Protein AF-A0A382W358-F1 (afdb_monomer)

Foldseek 3Di:
DDDLVPDDPPVSVVVVPPDDDDDPDDPPDDDPDPVPDDDDDDDPPQKDFPPDDDDDVPDPDDDDDDPPDDPVRID

pLDDT: mean 86.83, std 7.66, range [62.03, 96.31]

Organism: NCBI:txid408172

Secondary structure (DSSP, 8-state):
---GGGSPTTHHHHHHHSPPPPPS----PPPSPGGGPPP----SS---BTTSPPPPTT-----PPPTT--GGGB-

Radius of gyration: 17.69 Å; Cα contacts (8 Å, |Δi|>4): 23; chains: 1; bounding box: 42×30×38 Å

Mean predicted aligned error: 8.34 Å

Solvent-accessible surface area (backbone atoms only — not comparable to full-atom values): 5566 Å² total; per-residue (Å²): 139,81,60,68,92,74,48,60,84,66,58,37,62,51,65,75,63,58,86,74,85,86,66,97,72,77,82,89,63,87,74,66,62,75,97,69,55,83,89,82,88,89,73,92,75,67,81,39,55,64,90,48,83,80,87,53,94,85,66,85,80,87,83,88,80,63,96,80,60,59,74,90,47,51,74

Sequence (75 aa):
MVRLADLEEPERSHLGTIPCPDFETQPWVTGPAMNKRRVALISTAALQHRDDNPLLIGASDYRVIADDTPDGDLI

Structure (mmCIF, N/CA/C/O backbone):
data_AF-A0A382W358-F1
#
_entry.id   AF-A0A382W358-F1
#
loop_
_atom_site.group_PDB
_atom_site.id
_atom_site.type_symbol
_atom_site.label_atom_id
_atom_site.label_alt_id
_atom_site.label_comp_id
_atom_site.label_asym_id
_atom_site.label_entity_id
_atom_site.label_seq_id
_atom_site.pdbx_PDB_ins_code
_atom_site.Cartn_x
_atom_site.Cartn_y
_atom_site.Cartn_z
_atom_site.occupancy
_atom_site.B_iso_or_equiv
_atom_site.auth_seq_id
_atom_site.auth_comp_id
_atom_site.auth_asym_id
_atom_sit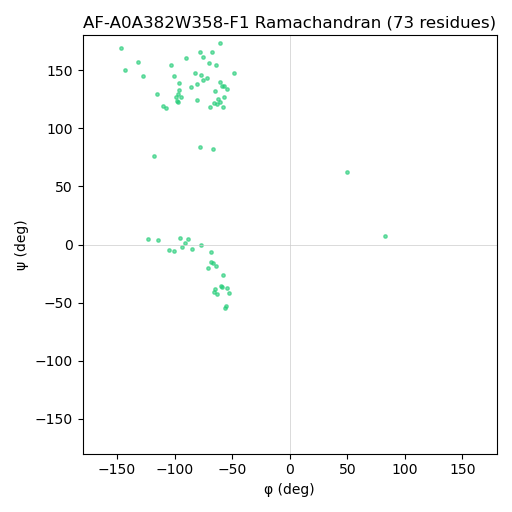e.auth_atom_id
_atom_site.pdbx_PDB_model_num
ATOM 1 N N . MET A 1 1 ? 10.847 -7.033 -3.060 1.00 62.03 1 MET A N 1
ATOM 2 C CA . MET A 1 1 ? 11.483 -5.957 -2.264 1.00 62.03 1 MET A CA 1
ATOM 3 C C . MET A 1 1 ? 12.634 -6.544 -1.457 1.00 62.03 1 MET A C 1
ATOM 5 O O . MET A 1 1 ? 12.520 -7.691 -1.039 1.00 62.03 1 MET A O 1
ATOM 9 N N . VAL A 1 2 ? 13.714 -5.784 -1.264 1.00 85.81 2 VAL A N 1
ATOM 10 C CA . VAL A 1 2 ? 14.913 -6.149 -0.481 1.00 85.81 2 VAL A CA 1
ATOM 11 C C . VAL A 1 2 ? 14.883 -5.441 0.880 1.00 85.81 2 VAL A C 1
ATOM 13 O O . VAL A 1 2 ? 14.216 -4.414 1.016 1.00 85.81 2 VAL A O 1
ATOM 16 N N . ARG A 1 3 ? 15.538 -5.987 1.913 1.00 90.75 3 ARG A N 1
ATOM 17 C CA . ARG A 1 3 ? 15.606 -5.317 3.223 1.00 90.75 3 ARG A CA 1
ATOM 18 C C . ARG A 1 3 ? 16.537 -4.109 3.121 1.00 90.75 3 ARG A C 1
ATOM 20 O O . ARG A 1 3 ? 17.581 -4.201 2.489 1.00 90.75 3 ARG A O 1
ATOM 27 N N . LEU A 1 4 ? 16.218 -3.014 3.818 1.00 90.62 4 LEU A N 1
ATOM 28 C CA . LEU A 1 4 ? 17.081 -1.821 3.868 1.00 90.62 4 LEU A CA 1
ATOM 29 C C . LEU A 1 4 ? 18.513 -2.161 4.326 1.00 90.62 4 LEU A C 1
ATOM 31 O O . LEU A 1 4 ? 19.477 -1.630 3.792 1.00 90.62 4 LEU A O 1
ATOM 35 N N . ALA A 1 5 ? 18.655 -3.099 5.269 1.00 93.62 5 ALA A N 1
ATOM 36 C CA . ALA A 1 5 ? 19.950 -3.569 5.768 1.00 93.62 5 ALA A CA 1
ATOM 37 C C . ALA A 1 5 ? 20.791 -4.337 4.730 1.00 93.62 5 ALA A C 1
ATOM 39 O O . ALA A 1 5 ? 21.995 -4.497 4.933 1.00 93.62 5 ALA A O 1
ATOM 40 N N . ASP A 1 6 ? 20.175 -4.784 3.636 1.00 96.31 6 ASP A N 1
ATOM 41 C CA . ASP A 1 6 ? 20.828 -5.539 2.568 1.00 96.31 6 ASP A CA 1
ATOM 42 C C . ASP A 1 6 ? 21.167 -4.640 1.356 1.00 96.31 6 ASP A C 1
ATOM 44 O O . ASP A 1 6 ? 21.833 -5.099 0.435 1.00 96.31 6 ASP A O 1
ATOM 48 N N . LEU A 1 7 ? 20.747 -3.363 1.343 1.00 95.69 7 LEU A N 1
ATOM 49 C CA . LEU A 1 7 ? 21.071 -2.401 0.273 1.00 95.69 7 LEU A CA 1
ATOM 50 C C . LEU A 1 7 ? 22.517 -1.910 0.370 1.00 95.69 7 LEU A C 1
ATOM 52 O O . LEU A 1 7 ? 23.001 -1.660 1.469 1.00 95.69 7 LEU A O 1
ATOM 56 N N . GLU A 1 8 ? 23.212 -1.723 -0.746 1.00 96.19 8 GLU A N 1
ATOM 57 C CA . GLU A 1 8 ? 24.569 -1.160 -0.740 1.00 96.19 8 GLU A CA 1
ATOM 58 C C . GLU A 1 8 ? 24.559 0.364 -0.499 1.00 96.19 8 GLU A C 1
ATOM 60 O O . GLU A 1 8 ? 23.541 1.046 -0.647 1.00 96.19 8 GLU A O 1
ATOM 65 N N . GLU A 1 9 ? 25.702 0.919 -0.091 1.00 94.81 9 GLU A N 1
ATOM 66 C CA . GLU A 1 9 ? 25.881 2.374 -0.034 1.00 94.81 9 GLU A CA 1
ATOM 67 C C . GLU A 1 9 ? 26.132 2.940 -1.444 1.00 94.81 9 GLU A C 1
ATOM 69 O O . GLU A 1 9 ? 26.786 2.276 -2.252 1.00 94.81 9 GLU A O 1
ATOM 74 N N . PRO A 1 10 ? 25.661 4.162 -1.766 1.00 94.69 10 PRO A N 1
ATOM 75 C CA . PRO A 1 10 ? 25.063 5.158 -0.865 1.00 94.69 10 PRO A CA 1
ATOM 76 C C . PRO A 1 10 ? 23.533 5.058 -0.719 1.00 94.69 10 PRO A C 1
ATOM 78 O O . PRO A 1 10 ? 22.919 5.885 -0.048 1.00 94.69 10 PRO A O 1
ATOM 81 N N . GLU A 1 11 ? 22.887 4.093 -1.378 1.00 94.31 11 GLU A N 1
ATOM 82 C CA . GLU A 1 11 ? 21.422 4.010 -1.430 1.00 94.31 11 GLU A CA 1
ATOM 83 C C . GLU A 1 11 ? 20.811 3.785 -0.041 1.00 94.31 11 GLU A C 1
ATOM 85 O O . GLU A 1 11 ? 19.841 4.451 0.330 1.00 94.31 11 GLU A O 1
ATOM 90 N N . ARG A 1 12 ? 21.421 2.905 0.761 1.00 95.25 12 ARG A N 1
ATOM 91 C CA . ARG A 1 12 ? 20.997 2.643 2.142 1.00 95.25 12 ARG A CA 1
ATOM 92 C C . ARG A 1 12 ? 20.957 3.915 2.991 1.00 95.25 12 ARG A C 1
ATOM 94 O O . ARG A 1 12 ? 19.932 4.187 3.621 1.00 95.25 12 ARG A O 1
ATOM 101 N N . SER A 1 13 ? 22.050 4.680 3.027 1.00 95.38 13 SER A N 1
ATOM 102 C CA . SER A 1 13 ? 22.105 5.924 3.803 1.00 95.38 13 SER A CA 1
ATOM 103 C C . SER A 1 13 ? 21.160 6.985 3.247 1.00 95.38 13 SER A C 1
ATOM 105 O O . SER A 1 13 ? 20.454 7.625 4.025 1.00 95.38 13 SER A O 1
ATOM 107 N N . HIS A 1 14 ? 21.065 7.122 1.921 1.00 94.12 14 HIS A N 1
ATOM 108 C CA . HIS A 1 14 ? 20.132 8.053 1.293 1.00 94.12 14 HIS A CA 1
ATOM 109 C C . HIS A 1 14 ? 18.685 7.797 1.739 1.00 94.12 14 HIS A C 1
ATOM 111 O O . HIS A 1 14 ? 18.055 8.703 2.290 1.00 94.12 14 HIS A O 1
ATOM 117 N N . LEU A 1 15 ? 18.189 6.563 1.592 1.00 93.06 15 LEU A N 1
ATOM 118 C CA . LEU A 1 15 ? 16.828 6.185 1.991 1.00 93.06 15 LEU A CA 1
ATOM 119 C C . LEU A 1 15 ? 16.564 6.413 3.486 1.00 93.06 15 LEU A C 1
ATOM 121 O O . LEU A 1 15 ? 15.469 6.831 3.852 1.00 93.06 15 LEU A O 1
ATOM 125 N N . GLY A 1 16 ? 17.563 6.191 4.346 1.00 91.75 16 GLY A N 1
ATOM 126 C CA . GLY A 1 16 ? 17.455 6.451 5.786 1.00 91.75 16 GLY A CA 1
ATOM 127 C C . GLY A 1 16 ? 17.360 7.935 6.164 1.00 91.75 16 GLY A C 1
ATOM 128 O O . GLY A 1 16 ? 16.989 8.246 7.294 1.00 91.75 16 GLY A O 1
ATOM 129 N N . THR A 1 17 ? 17.686 8.848 5.244 1.00 93.94 17 THR A N 1
ATOM 130 C CA . THR A 1 17 ? 17.670 10.306 5.475 1.00 93.94 17 THR A CA 1
ATOM 131 C C . THR A 1 17 ? 16.491 11.023 4.824 1.00 93.94 17 THR A C 1
ATOM 133 O O . THR A 1 17 ? 16.327 12.226 5.031 1.00 93.94 17 THR A O 1
ATOM 136 N N . ILE A 1 18 ? 15.664 10.314 4.047 1.00 93.38 18 ILE A N 1
ATOM 137 C CA . ILE A 1 18 ? 14.469 10.895 3.432 1.00 93.38 18 ILE A CA 1
ATOM 138 C C . ILE A 1 18 ? 13.525 11.362 4.552 1.00 93.38 18 ILE A C 1
ATOM 140 O O . ILE A 1 18 ? 13.171 10.554 5.412 1.00 93.38 18 ILE A O 1
ATOM 144 N N . PRO A 1 19 ? 13.103 12.643 4.563 1.00 91.88 19 PRO A N 1
ATOM 145 C CA . PRO A 1 19 ? 12.165 13.137 5.561 1.00 91.88 19 PRO A CA 1
ATOM 146 C C . PRO A 1 19 ? 10.859 12.341 5.526 1.00 91.88 19 PRO A C 1
ATOM 148 O O . PRO A 1 19 ? 10.149 12.337 4.519 1.00 91.88 19 PRO A O 1
ATOM 151 N N . CYS A 1 20 ? 10.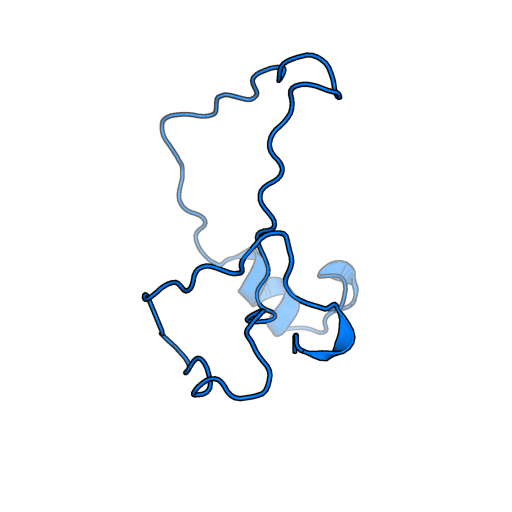531 11.682 6.633 1.00 86.12 20 CYS A N 1
ATOM 152 C CA . CYS A 1 20 ? 9.223 11.072 6.826 1.00 86.12 20 CYS A CA 1
ATOM 153 C C . CYS A 1 20 ? 8.262 12.125 7.390 1.00 86.12 20 CYS A C 1
ATOM 155 O O . CYS A 1 20 ? 8.646 12.857 8.303 1.00 86.12 20 CYS A O 1
ATOM 157 N N . PRO A 1 21 ? 7.025 12.221 6.879 1.00 83.12 21 PRO A N 1
ATOM 158 C CA . PRO A 1 21 ? 6.039 13.121 7.454 1.00 83.12 21 PRO A CA 1
ATOM 159 C C . PRO A 1 21 ? 5.685 12.679 8.876 1.00 83.12 21 PRO A C 1
ATOM 161 O O . PRO A 1 21 ? 5.372 11.510 9.115 1.00 83.12 21 PRO A O 1
ATOM 164 N N . ASP A 1 22 ? 5.690 13.631 9.805 1.00 81.50 22 ASP A N 1
ATOM 165 C CA . ASP A 1 22 ? 5.087 13.450 11.118 1.00 81.50 22 ASP A CA 1
ATOM 166 C C . ASP A 1 22 ? 3.576 13.659 10.998 1.00 81.50 22 ASP A C 1
ATOM 168 O O . ASP A 1 22 ? 3.101 14.691 10.525 1.00 81.50 22 ASP A O 1
ATOM 172 N N . PHE A 1 23 ? 2.805 12.664 11.424 1.00 79.19 23 PHE A N 1
ATOM 173 C CA . PHE A 1 23 ? 1.351 12.761 11.471 1.00 79.19 23 PHE A CA 1
ATOM 174 C C . PHE A 1 23 ? 0.919 13.126 12.893 1.00 79.19 23 PHE A C 1
ATOM 176 O O . PHE A 1 23 ? 1.217 12.389 13.833 1.00 79.19 23 PHE A O 1
ATOM 183 N N . GLU A 1 24 ? 0.181 14.231 13.051 1.00 80.94 24 GLU A N 1
ATOM 184 C CA . GLU A 1 24 ? -0.302 14.718 14.359 1.00 80.94 24 G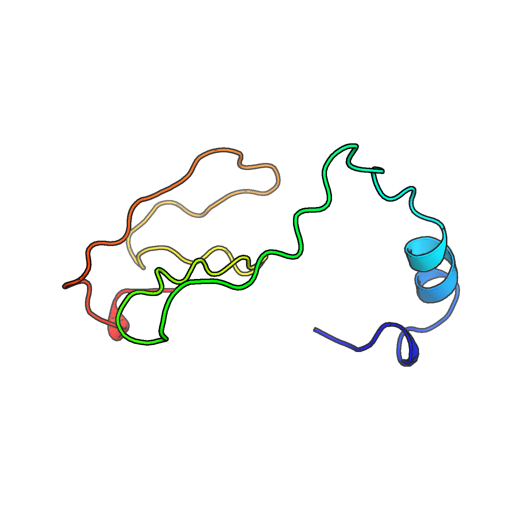LU A CA 1
ATOM 185 C C . GLU A 1 24 ? -1.169 13.688 15.100 1.00 80.94 24 GLU A C 1
ATOM 187 O O . GLU A 1 24 ? -1.239 13.676 16.329 1.00 80.94 24 GLU A O 1
ATOM 192 N N . THR A 1 25 ? -1.820 12.790 14.357 1.00 76.75 25 THR A N 1
ATOM 193 C CA . THR A 1 25 ? -2.636 11.710 14.908 1.00 76.75 25 THR A CA 1
ATOM 194 C C . THR A 1 25 ? -1.960 10.360 14.687 1.00 76.75 25 THR A C 1
ATOM 196 O O . THR A 1 25 ? -1.815 9.917 13.549 1.00 76.75 25 THR A O 1
ATOM 199 N N . GLN A 1 26 ? -1.641 9.651 15.771 1.00 66.62 26 GLN A N 1
ATOM 200 C CA . GLN A 1 26 ? -1.248 8.238 15.737 1.00 66.62 26 GLN A CA 1
ATOM 201 C C . GLN A 1 26 ? -2.248 7.384 16.524 1.00 66.62 26 GLN A C 1
ATOM 203 O O . GLN A 1 26 ? -1.966 6.968 17.651 1.00 66.62 26 GLN A O 1
ATOM 208 N N . PRO A 1 27 ? -3.438 7.095 15.973 1.00 65.88 27 PRO A N 1
ATOM 209 C CA . PRO A 1 27 ? -4.325 6.146 16.607 1.00 65.88 27 PRO A CA 1
ATOM 210 C C . PRO A 1 27 ? -3.818 4.735 16.299 1.00 65.88 27 PRO A C 1
ATOM 212 O O . PRO A 1 27 ? -4.322 4.055 15.406 1.00 65.88 27 PRO A O 1
ATOM 215 N N . TRP A 1 28 ? -2.851 4.252 17.080 1.00 67.31 28 TRP A N 1
ATOM 216 C CA . TRP A 1 28 ? -2.746 2.813 17.311 1.00 67.31 28 TRP A CA 1
ATOM 217 C C . TRP A 1 28 ? -3.982 2.391 18.103 1.00 67.31 28 TRP A C 1
ATOM 219 O O . TRP A 1 28 ? -3.984 2.325 19.329 1.00 67.31 28 TRP A O 1
ATOM 229 N N . VAL A 1 29 ? -5.081 2.183 17.387 1.00 76.69 29 VAL A N 1
ATOM 230 C CA . VAL A 1 29 ? -6.345 1.747 17.966 1.00 76.69 29 VAL A CA 1
ATOM 231 C C . VAL A 1 29 ? -6.464 0.245 17.833 1.00 76.69 29 VAL A C 1
ATOM 233 O O . VAL A 1 29 ? -6.147 -0.352 16.803 1.00 76.69 29 VAL A O 1
ATOM 236 N N . THR A 1 30 ? -6.961 -0.385 18.892 1.00 81.81 30 THR A N 1
ATOM 237 C CA . THR A 1 30 ? -7.345 -1.789 18.795 1.00 81.81 30 THR A CA 1
ATOM 238 C C . THR A 1 30 ? -8.579 -1.869 17.906 1.00 81.81 30 THR A C 1
ATOM 240 O O . THR A 1 30 ? -9.616 -1.283 18.210 1.00 81.81 30 THR A O 1
ATOM 243 N N . GLY A 1 31 ? -8.460 -2.576 16.784 1.00 82.75 31 GLY A N 1
ATOM 244 C CA . GLY A 1 31 ? -9.594 -2.824 15.900 1.00 82.75 31 GLY A CA 1
ATOM 245 C C . GLY A 1 31 ? -10.640 -3.748 16.541 1.00 82.75 31 GLY A C 1
ATOM 246 O O . GLY A 1 31 ? -10.337 -4.449 17.512 1.00 82.75 31 GLY A O 1
ATOM 247 N N . PRO A 1 32 ? -11.854 -3.825 15.969 1.00 88.31 32 PRO A N 1
ATOM 248 C CA . PRO A 1 32 ? -12.888 -4.754 16.420 1.00 88.31 32 PRO A CA 1
ATOM 249 C C . PRO A 1 32 ? -12.428 -6.221 16.300 1.00 88.31 32 PRO A C 1
ATOM 251 O O . PRO A 1 32 ? -11.360 -6.521 15.753 1.00 88.31 32 PRO A O 1
ATOM 254 N N . ALA A 1 33 ? -13.241 -7.155 16.809 1.00 92.69 33 ALA A N 1
ATOM 255 C CA . ALA A 1 33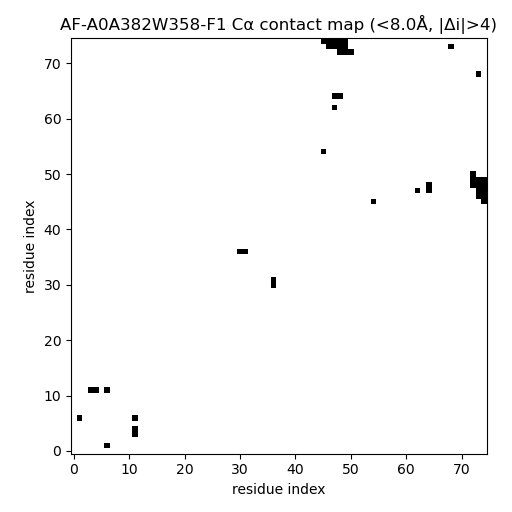 ? -13.009 -8.593 16.648 1.00 92.69 33 ALA A CA 1
ATOM 256 C C . ALA A 1 33 ? -12.718 -8.955 15.180 1.00 92.69 33 ALA A C 1
ATOM 258 O O . ALA A 1 33 ? -13.243 -8.317 14.270 1.00 92.69 33 ALA A O 1
ATOM 259 N N . MET A 1 34 ? -11.880 -9.971 14.949 1.00 87.44 34 MET A N 1
ATOM 260 C CA . MET A 1 34 ? -11.338 -10.303 13.622 1.00 87.44 34 MET A CA 1
ATOM 261 C C . MET A 1 34 ? -12.418 -10.462 12.543 1.00 87.44 34 MET A C 1
ATOM 263 O O . MET A 1 34 ? -12.276 -9.918 11.455 1.00 87.44 34 MET A O 1
ATOM 267 N N . ASN A 1 35 ? -13.536 -11.109 12.876 1.00 92.31 35 ASN A N 1
ATOM 268 C CA . ASN A 1 35 ? -14.683 -11.307 11.983 1.00 92.31 35 ASN A CA 1
ATOM 269 C C . ASN A 1 35 ? -15.460 -10.023 11.628 1.00 92.31 35 ASN A C 1
ATOM 271 O O . ASN A 1 35 ? -16.381 -10.069 10.821 1.00 92.31 35 ASN A O 1
ATOM 275 N N . LYS A 1 36 ? -15.124 -8.890 12.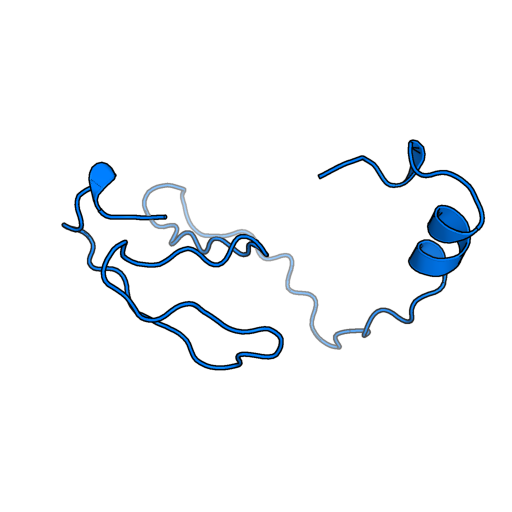248 1.00 92.38 36 LYS A N 1
ATOM 276 C CA . LYS A 1 36 ? -15.694 -7.562 11.981 1.00 92.38 36 LYS A CA 1
ATOM 277 C C . LYS A 1 36 ? -14.659 -6.599 11.397 1.00 92.38 36 LYS A C 1
ATOM 279 O O . LYS A 1 36 ? -14.950 -5.412 11.248 1.00 92.38 36 LYS A O 1
ATOM 284 N N . ARG A 1 37 ? -13.434 -7.062 11.127 1.00 88.56 37 ARG A N 1
ATOM 285 C CA . ARG A 1 37 ? -12.379 -6.214 10.567 1.00 88.56 37 ARG A CA 1
ATOM 286 C C . ARG A 1 37 ? -12.563 -6.071 9.063 1.00 88.56 37 ARG A C 1
ATOM 288 O O . ARG A 1 37 ? -12.825 -7.042 8.365 1.00 88.56 37 ARG A O 1
ATOM 295 N N . ARG A 1 38 ? -12.366 -4.849 8.577 1.00 83.19 38 ARG A N 1
ATOM 296 C CA . ARG A 1 38 ? -12.183 -4.547 7.156 1.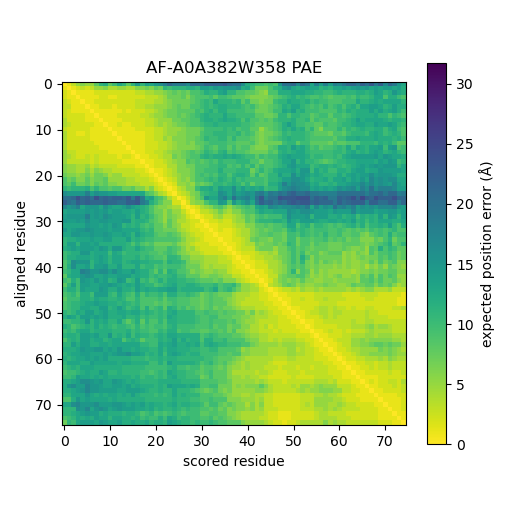00 83.19 38 ARG A CA 1
ATOM 297 C C . ARG A 1 38 ? -10.682 -4.454 6.906 1.00 83.19 38 ARG A C 1
ATOM 299 O O . ARG A 1 38 ? -9.990 -3.777 7.664 1.00 83.19 38 ARG A O 1
ATOM 306 N N . VAL A 1 39 ? -10.188 -5.163 5.898 1.00 79.06 39 VAL A N 1
ATOM 307 C CA . VAL A 1 39 ? -8.767 -5.167 5.533 1.00 79.06 39 VAL A CA 1
ATOM 308 C C . VAL A 1 39 ? -8.557 -4.163 4.405 1.00 79.06 39 VAL A C 1
ATOM 310 O O . VAL A 1 39 ? -9.319 -4.153 3.444 1.00 79.06 39 VAL A O 1
ATOM 313 N N . ALA A 1 40 ? -7.532 -3.325 4.532 1.00 78.56 40 ALA A N 1
ATOM 314 C CA . ALA A 1 40 ? -7.012 -2.512 3.441 1.00 78.56 40 ALA A CA 1
ATOM 315 C C . ALA A 1 40 ? -5.588 -2.986 3.141 1.00 78.56 40 ALA A C 1
ATOM 317 O O . ALA A 1 40 ? -4.776 -3.116 4.060 1.00 78.56 40 ALA A O 1
ATOM 318 N N . LEU A 1 41 ? -5.299 -3.263 1.872 1.00 75.88 41 LEU A N 1
ATOM 319 C CA . LEU A 1 41 ? -3.955 -3.582 1.406 1.00 75.88 41 LEU A CA 1
ATOM 320 C C . LEU A 1 41 ? -3.326 -2.304 0.846 1.00 75.88 41 LEU A C 1
ATOM 322 O O . LEU A 1 41 ? -3.871 -1.707 -0.076 1.00 75.88 41 LEU A O 1
ATOM 326 N N . ILE A 1 42 ? -2.181 -1.895 1.391 1.00 77.69 42 ILE A N 1
ATOM 327 C CA . ILE A 1 42 ? -1.376 -0.796 0.847 1.00 77.69 42 ILE A CA 1
ATOM 328 C C . ILE A 1 42 ? -0.145 -1.429 0.208 1.00 77.69 42 ILE A C 1
ATOM 330 O O . ILE A 1 42 ? 0.634 -2.096 0.887 1.00 77.69 42 ILE A O 1
ATOM 334 N N . SER A 1 43 ? 0.003 -1.257 -1.102 1.00 74.75 43 SER A N 1
ATOM 335 C CA . SER A 1 43 ? 1.078 -1.862 -1.886 1.00 74.75 43 SER A CA 1
ATOM 336 C C . SER A 1 43 ? 1.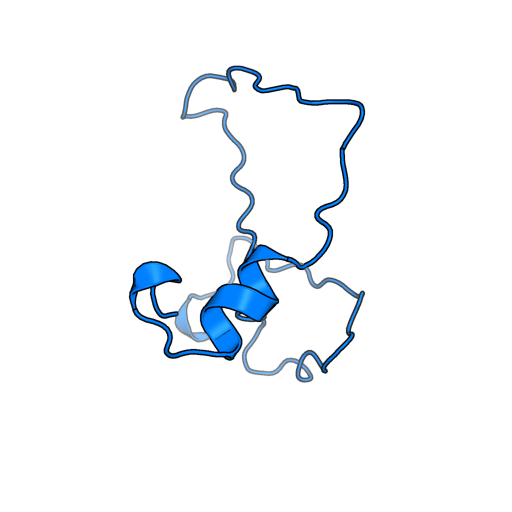544 -0.903 -2.974 1.00 74.75 43 SER A C 1
ATOM 338 O O . SER A 1 43 ? 0.754 -0.127 -3.503 1.00 74.75 43 SER A O 1
ATOM 340 N N . THR A 1 44 ? 2.820 -0.991 -3.339 1.00 77.06 44 THR A N 1
ATOM 341 C CA . THR A 1 44 ? 3.375 -0.318 -4.522 1.00 77.06 44 THR A CA 1
ATOM 342 C C . THR A 1 44 ? 3.177 -1.125 -5.808 1.00 77.06 44 THR A C 1
ATOM 344 O O . THR A 1 44 ? 3.529 -0.646 -6.879 1.00 77.06 44 THR A O 1
ATOM 347 N N . ALA A 1 45 ? 2.623 -2.340 -5.720 1.00 79.38 45 ALA A N 1
ATOM 348 C CA . ALA A 1 45 ? 2.492 -3.271 -6.842 1.00 79.38 45 ALA A CA 1
ATOM 349 C C . ALA A 1 45 ? 1.354 -2.944 -7.829 1.00 79.38 45 ALA A C 1
ATOM 351 O O . ALA A 1 45 ? 1.208 -3.676 -8.793 1.00 79.38 45 ALA A O 1
ATOM 352 N N . ALA A 1 46 ? 0.581 -1.872 -7.604 1.00 81.69 46 ALA A N 1
ATOM 353 C CA . ALA A 1 46 ? -0.480 -1.414 -8.508 1.00 81.69 46 ALA A CA 1
AT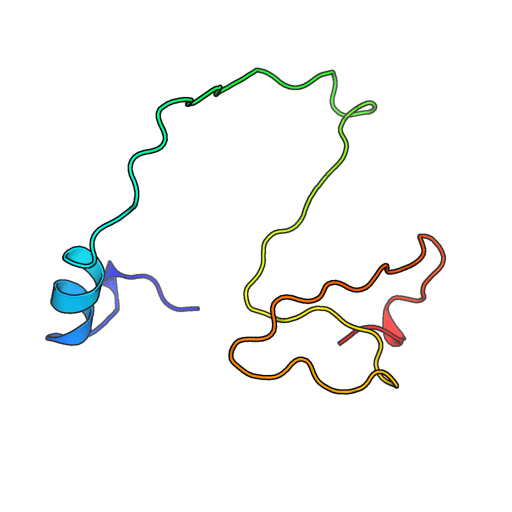OM 354 C C . ALA A 1 46 ? -1.462 -2.531 -8.936 1.00 81.69 46 ALA A C 1
ATOM 356 O O . ALA A 1 46 ? -1.577 -2.833 -10.116 1.00 81.69 46 ALA A O 1
ATOM 357 N N . LEU A 1 47 ? -2.176 -3.120 -7.966 1.00 88.31 47 LEU A N 1
ATOM 358 C CA . LEU A 1 47 ? -3.163 -4.176 -8.223 1.00 88.31 47 LEU A CA 1
ATOM 359 C C . LEU A 1 47 ? -4.318 -3.647 -9.088 1.00 88.31 47 LEU A C 1
ATOM 361 O O . LEU A 1 47 ? -5.021 -2.719 -8.674 1.00 88.31 47 LEU A O 1
ATOM 365 N N . GLN A 1 48 ? -4.537 -4.256 -10.248 1.00 91.12 48 GLN A N 1
ATOM 366 C CA . GLN A 1 48 ? -5.574 -3.850 -11.201 1.00 91.12 48 GLN A CA 1
ATOM 367 C C . GLN A 1 48 ? -6.152 -5.052 -11.956 1.00 91.12 48 GLN A C 1
ATOM 369 O O . GLN A 1 48 ? -5.604 -6.152 -11.909 1.00 91.12 48 GLN A O 1
ATOM 374 N N . HIS A 1 49 ? -7.254 -4.849 -12.682 1.00 93.00 49 HIS A N 1
ATOM 375 C CA . HIS A 1 49 ? -7.702 -5.853 -13.646 1.00 93.00 49 HIS A CA 1
ATOM 376 C C . HIS A 1 49 ? -6.672 -6.017 -14.776 1.00 93.00 49 HIS A C 1
ATOM 378 O O . HIS A 1 49 ? -5.899 -5.114 -15.108 1.00 93.00 49 HIS A O 1
ATOM 384 N N . ARG A 1 50 ? -6.664 -7.190 -15.401 1.00 91.56 50 ARG A N 1
ATOM 385 C CA . ARG A 1 50 ? -5.755 -7.505 -16.504 1.00 91.56 50 ARG A CA 1
ATOM 386 C C . ARG A 1 50 ? -6.014 -6.651 -17.742 1.00 91.56 50 ARG A C 1
ATOM 388 O O . ARG A 1 50 ? -5.063 -6.227 -18.391 1.00 91.56 50 ARG A O 1
ATOM 395 N N . ASP A 1 51 ? -7.283 -6.388 -18.034 1.00 92.00 51 ASP A N 1
ATOM 396 C CA . ASP A 1 51 ? -7.721 -5.648 -19.226 1.00 92.00 51 ASP A CA 1
ATOM 397 C C . ASP A 1 51 ? -7.785 -4.128 -19.003 1.00 92.00 51 ASP A C 1
ATOM 399 O O . ASP A 1 51 ? -8.218 -3.360 -19.863 1.00 92.00 51 ASP A O 1
ATOM 403 N N . ASP A 1 52 ? -7.352 -3.690 -17.827 1.00 91.25 52 ASP A N 1
ATOM 404 C CA . ASP A 1 52 ? -7.394 -2.313 -17.377 1.00 91.25 52 ASP A CA 1
ATOM 405 C C . ASP A 1 52 ? -6.203 -1.520 -17.940 1.00 91.25 52 ASP A C 1
ATOM 407 O O . ASP A 1 52 ? -5.089 -2.032 -18.087 1.00 91.25 52 ASP A O 1
ATOM 411 N N . ASN A 1 53 ? -6.397 -0.222 -18.199 1.00 90.62 53 ASN A N 1
ATOM 412 C CA . ASN A 1 53 ? -5.285 0.645 -18.602 1.00 90.62 53 ASN A CA 1
ATOM 413 C C . ASN A 1 53 ? -4.201 0.652 -17.508 1.00 90.62 53 ASN A C 1
ATOM 415 O O . ASN A 1 53 ? -4.557 0.802 -16.340 1.00 90.62 53 ASN A O 1
ATOM 419 N N . PRO A 1 54 ? -2.900 0.558 -17.829 1.00 87.94 54 PRO A N 1
ATOM 420 C CA . PRO A 1 54 ? -1.853 0.529 -16.810 1.00 87.94 54 PRO A CA 1
ATOM 421 C C . PRO A 1 54 ? -1.878 1.753 -15.890 1.00 87.94 54 PRO A C 1
ATOM 423 O O . PRO A 1 54 ? -1.994 2.889 -16.360 1.00 87.94 54 PRO A O 1
ATOM 426 N N . LEU A 1 55 ? -1.719 1.529 -14.585 1.00 87.19 55 LEU A N 1
ATOM 427 C CA . LEU A 1 55 ? -1.403 2.596 -13.637 1.00 87.19 55 LEU A CA 1
ATOM 428 C C . LEU A 1 55 ? -0.001 3.148 -13.935 1.00 87.19 55 LEU A C 1
ATOM 430 O O . LEU A 1 55 ? 0.993 2.423 -13.949 1.00 87.19 55 LEU A O 1
ATOM 434 N N . LEU A 1 56 ? 0.068 4.449 -14.215 1.00 87.62 56 LEU A N 1
ATOM 435 C CA . LEU A 1 56 ? 1.307 5.126 -14.592 1.00 87.62 56 LEU A CA 1
ATOM 436 C C . LEU A 1 56 ? 2.042 5.675 -13.366 1.00 87.62 56 LEU A C 1
ATOM 438 O O . LEU A 1 56 ? 1.462 5.897 -12.304 1.00 87.62 56 LEU A O 1
ATOM 442 N N . ILE A 1 57 ? 3.339 5.944 -13.524 1.00 83.19 57 ILE A N 1
ATOM 443 C CA . ILE A 1 57 ? 4.138 6.605 -12.486 1.00 83.19 57 ILE A CA 1
ATOM 444 C C . ILE A 1 57 ? 3.493 7.953 -12.138 1.00 83.19 57 ILE A C 1
ATOM 446 O O . ILE A 1 57 ? 3.258 8.781 -13.017 1.00 83.19 57 ILE A O 1
ATOM 450 N N . GLY A 1 58 ? 3.229 8.170 -10.848 1.00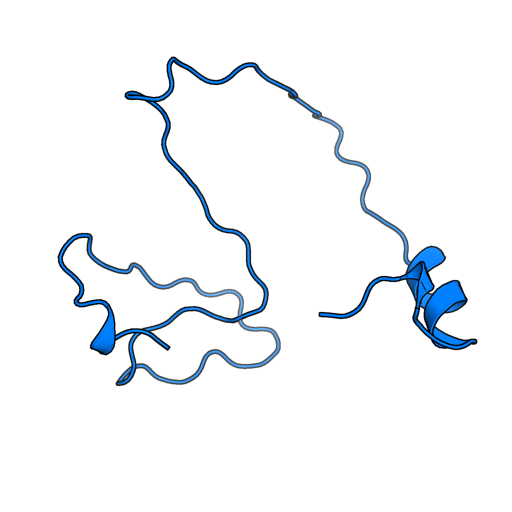 83.25 58 GLY A N 1
ATOM 451 C CA . GLY A 1 58 ? 2.591 9.391 -10.351 1.00 83.25 58 GLY A CA 1
ATOM 452 C C . GLY A 1 58 ? 1.062 9.406 -10.453 1.00 83.25 58 GLY A C 1
ATOM 453 O O . GLY A 1 58 ? 0.462 10.440 -10.165 1.00 83.25 58 GLY A O 1
ATOM 454 N N . ALA A 1 59 ? 0.434 8.290 -10.836 1.00 83.50 59 ALA A N 1
ATOM 455 C CA . ALA A 1 59 ? -1.011 8.109 -10.753 1.00 83.50 59 ALA A CA 1
ATOM 456 C C . ALA A 1 59 ? -1.523 8.373 -9.323 1.00 83.50 59 ALA A C 1
ATOM 458 O O . ALA A 1 59 ? -0.940 7.910 -8.341 1.00 83.50 59 ALA A O 1
ATOM 459 N N . SER A 1 60 ? -2.607 9.140 -9.220 1.00 83.94 60 SER A N 1
ATOM 460 C CA . SER A 1 60 ? -3.293 9.479 -7.963 1.00 83.94 60 SER A CA 1
ATOM 461 C C . SER A 1 60 ? -4.770 9.078 -7.975 1.00 83.94 60 SER A C 1
ATOM 463 O O . SER A 1 60 ? -5.510 9.375 -7.034 1.00 83.94 60 SER A O 1
ATOM 465 N N . ASP A 1 61 ? -5.202 8.415 -9.046 1.00 85.81 61 ASP A N 1
ATOM 466 C CA . ASP A 1 61 ? -6.506 7.792 -9.175 1.00 85.81 61 ASP A CA 1
ATOM 467 C C . ASP A 1 61 ? -6.559 6.453 -8.427 1.00 85.81 61 ASP A C 1
ATOM 469 O O . ASP A 1 61 ? -5.552 5.884 -8.002 1.00 85.81 61 ASP A O 1
ATOM 473 N N . TYR A 1 62 ? -7.777 5.959 -8.231 1.00 86.44 62 TYR A N 1
ATOM 474 C CA . TYR A 1 62 ? -8.033 4.653 -7.642 1.00 86.44 62 TYR A CA 1
ATOM 475 C C . TYR A 1 62 ? -9.037 3.898 -8.505 1.00 86.44 62 TYR A C 1
ATOM 477 O O . TYR A 1 62 ? -9.838 4.499 -9.226 1.00 86.44 62 TYR A O 1
ATOM 485 N N . ARG A 1 63 ? -9.016 2.570 -8.393 1.00 86.69 63 ARG A N 1
ATOM 486 C CA . ARG A 1 63 ? -9.984 1.683 -9.038 1.00 86.69 63 ARG A CA 1
ATOM 487 C C . ARG A 1 63 ? -10.583 0.746 -8.011 1.00 86.69 63 ARG A C 1
ATOM 489 O O . ARG A 1 63 ? -9.923 0.356 -7.050 1.00 86.69 63 ARG A O 1
ATOM 496 N N . VAL A 1 64 ? -11.858 0.434 -8.196 1.00 89.00 64 VAL A N 1
ATOM 497 C CA . VAL A 1 64 ? -12.587 -0.493 -7.333 1.00 89.00 64 VAL A CA 1
ATOM 498 C C . VAL A 1 64 ? -12.529 -1.872 -7.974 1.00 89.00 64 VAL A C 1
ATOM 500 O O . VAL A 1 64 ? -12.895 -2.017 -9.134 1.00 89.00 64 VAL A O 1
ATOM 503 N N . ILE A 1 65 ? -12.087 -2.863 -7.205 1.00 89.06 65 ILE A N 1
ATOM 504 C CA . ILE A 1 65 ? -12.160 -4.282 -7.564 1.00 89.06 65 ILE A CA 1
ATOM 505 C C . ILE A 1 65 ? -13.391 -4.852 -6.855 1.00 89.06 65 ILE A C 1
ATOM 507 O O . ILE A 1 65 ? -13.551 -4.639 -5.648 1.00 89.06 65 ILE A O 1
ATOM 511 N N . ALA A 1 66 ? -14.279 -5.505 -7.603 1.00 90.75 66 ALA A N 1
ATOM 512 C CA . ALA A 1 66 ? -15.476 -6.128 -7.047 1.00 90.75 66 ALA A CA 1
ATOM 513 C C . ALA A 1 66 ? -15.111 -7.360 -6.198 1.00 90.75 66 ALA A C 1
ATOM 515 O O . ALA A 1 66 ? -14.043 -7.950 -6.359 1.00 90.75 66 ALA A O 1
ATOM 516 N N . ASP A 1 67 ? -15.974 -7.737 -5.254 1.00 88.69 67 ASP A N 1
ATOM 517 C CA . ASP A 1 67 ? -15.715 -8.872 -4.358 1.00 88.69 67 ASP A CA 1
ATOM 518 C C . ASP A 1 67 ? -15.799 -10.232 -5.065 1.00 88.69 67 ASP A C 1
ATOM 520 O O . ASP A 1 67 ? -15.225 -11.210 -4.584 1.00 88.69 67 ASP A O 1
ATOM 524 N N . ASP A 1 68 ? -16.473 -10.278 -6.211 1.00 93.12 68 ASP A N 1
ATOM 525 C CA . ASP A 1 68 ? -16.615 -11.434 -7.088 1.00 93.12 68 ASP A CA 1
ATOM 526 C C . ASP A 1 68 ? -15.599 -11.463 -8.243 1.00 93.12 68 ASP A C 1
ATOM 528 O O . ASP A 1 68 ? -15.663 -12.367 -9.080 1.00 93.12 68 ASP A O 1
ATOM 532 N N . THR A 1 69 ? -14.638 -10.528 -8.282 1.00 93.38 69 THR A N 1
ATOM 533 C CA . THR A 1 69 ? -13.568 -10.529 -9.287 1.00 93.38 69 THR A CA 1
ATOM 534 C C . THR A 1 69 ? -12.736 -11.820 -9.188 1.00 93.38 69 THR A C 1
ATOM 536 O O . THR A 1 69 ? -12.140 -12.077 -8.136 1.00 93.38 69 THR A O 1
ATOM 539 N N . PRO A 1 70 ? -12.628 -12.616 -10.273 1.00 94.25 70 PRO A N 1
ATOM 540 C CA . PRO A 1 70 ? -11.762 -13.788 -10.301 1.00 94.25 70 PRO A CA 1
ATOM 541 C C . PRO A 1 70 ? -10.295 -13.415 -10.080 1.00 94.25 70 PRO A C 1
ATOM 543 O O . PRO A 1 70 ? -9.781 -12.445 -10.636 1.00 94.25 70 PRO A O 1
ATOM 546 N N . ASP A 1 71 ? -9.586 -14.232 -9.311 1.00 91.56 71 ASP A N 1
ATOM 547 C CA . ASP A 1 71 ? -8.164 -14.059 -9.014 1.00 91.56 71 ASP A CA 1
ATOM 548 C C . ASP A 1 71 ? -7.285 -14.058 -10.277 1.00 91.56 71 ASP A C 1
ATOM 550 O O . ASP A 1 71 ? -6.335 -13.280 -10.368 1.00 91.56 71 ASP A O 1
ATOM 554 N N . GLY A 1 72 ? -7.630 -14.871 -11.280 1.00 94.50 72 GLY A N 1
ATOM 555 C CA . GLY A 1 72 ? -6.934 -14.914 -12.575 1.00 94.50 72 GLY A CA 1
ATOM 556 C C . GLY A 1 72 ? -7.015 -13.620 -13.402 1.00 94.50 72 GLY A C 1
ATOM 557 O O . GLY A 1 72 ? -6.170 -13.396 -14.284 1.00 94.50 72 GLY A O 1
ATOM 558 N N . ASP A 1 73 ? -7.977 -12.754 -13.086 1.00 94.19 73 ASP A N 1
ATOM 559 C CA . ASP A 1 73 ? -8.246 -11.514 -13.816 1.00 94.19 73 ASP A CA 1
ATOM 560 C C . ASP A 1 73 ? -7.522 -10.305 -13.213 1.00 94.19 73 ASP A C 1
ATOM 562 O O . ASP A 1 73 ? -7.605 -9.212 -13.773 1.00 94.19 73 ASP A O 1
ATOM 566 N N . LEU A 1 74 ? -6.790 -10.486 -12.109 1.00 91.44 74 LEU A N 1
ATOM 567 C CA . LEU A 1 74 ? -5.993 -9.446 -11.461 1.00 91.44 74 LEU A CA 1
ATOM 568 C C . LEU A 1 74 ? -4.501 -9.565 -11.808 1.00 91.44 74 LEU A C 1
ATOM 570 O O . LEU A 1 74 ? -3.967 -10.671 -11.962 1.00 91.44 74 LEU A O 1
ATOM 574 N N . ILE A 1 75 ? -3.827 -8.416 -11.919 1.00 88.00 75 ILE A N 1
ATOM 575 C CA . ILE A 1 75 ? -2.371 -8.277 -12.107 1.00 88.00 75 ILE A CA 1
ATOM 576 C C . ILE A 1 75 ? -1.778 -7.197 -11.211 1.00 88.00 75 ILE A C 1
ATOM 578 O O . ILE A 1 75 ? -2.524 -6.267 -10.824 1.00 88.00 75 ILE A O 1
#